Protein AF-A0A498H0T2-F1 (afdb_monomer_lite)

Organism: NCBI:txid1550565

Secondary structure (DSSP, 8-state):
-HHHHHHHHHHHHHHHHHHHHHHHHHHHHHHHHHHHHHHHHHHHHHHHHHHH-EEEEEEEEE-TTS-EEEEEEEEEEEEEEEEEPPPSS-SS-TTS--SEEEEEEETTS-EEEEEEEE-SSEEEEEEEEE-HHHHHHHHTTHHHHHHHHHHHHHHHHHHHHHHHHHHHHHHHH-

Sequence (174 aa):
MDEIIEEGYARLIESLKELAGVEEERAAEIKKQEGALLARMAEETAPLVSRIGLSMLNRARKDANGELYDPEFYPEKMILLGKTEPLAYRPDDLNKAVDTQICVLSEDGSFYELMYSSTEIRTDSYKNPLDPATALDLYGYEIMFMLYRAMREYLQKERELVDALGKTLEYLSS

Foldseek 3Di:
DVVVVVVVVVVVVVVVVVVVVVVVVVVVVVLVVQLVVLLVLLVVCLQVQQPQFDFAWAKFWADQVRDTDPTDTDPWGKDWQAWDDFDQADPVDRVFGFPTWTWIRTSVSWIWIWTWGDDSTMIGTDTHTDRSSRCCVGGNCSSVVSSVVSVVVVVVVVVVVVVVVVVVVVVVVD

Radius of gyration: 24.85 Å; chains: 1; bounding box: 51×42×96 Å

Structure (mmCIF, N/CA/C/O backbone):
data_AF-A0A498H0T2-F1
#
_entry.id   AF-A0A498H0T2-F1
#
loop_
_atom_site.group_PDB
_atom_site.id
_atom_site.type_symbol
_atom_site.label_atom_id
_atom_site.label_alt_id
_atom_site.label_comp_id
_atom_site.label_asym_id
_atom_site.label_entity_id
_atom_site.label_seq_id
_atom_site.pdbx_PDB_ins_code
_atom_site.Cartn_x
_atom_site.Cartn_y
_atom_site.Cartn_z
_atom_site.occupancy
_atom_site.B_iso_or_equiv
_atom_site.auth_seq_id
_atom_site.auth_comp_id
_atom_site.auth_asym_id
_atom_site.auth_atom_id
_atom_site.pdbx_PDB_model_num
ATOM 1 N N . MET A 1 1 ? -18.723 5.125 59.608 1.00 60.34 1 MET A N 1
ATOM 2 C CA . MET A 1 1 ? -18.098 6.219 58.829 1.00 60.34 1 MET A CA 1
ATOM 3 C C . MET A 1 1 ? -17.027 5.631 57.928 1.00 60.34 1 MET A C 1
ATOM 5 O O . MET A 1 1 ? -17.140 5.833 56.731 1.00 60.34 1 MET A O 1
ATOM 9 N N . ASP A 1 2 ? -16.119 4.811 58.469 1.00 62.00 2 ASP A N 1
ATOM 10 C CA . ASP A 1 2 ? -15.155 4.031 57.672 1.00 62.00 2 ASP A CA 1
ATOM 11 C C . ASP A 1 2 ? -15.829 3.082 56.668 1.00 62.00 2 ASP A C 1
ATOM 13 O O . ASP A 1 2 ? -15.523 3.163 55.487 1.00 62.00 2 ASP A O 1
ATOM 17 N N . GLU A 1 3 ? -16.851 2.315 57.071 1.00 67.75 3 GLU A N 1
ATOM 18 C CA . GLU A 1 3 ? -17.588 1.430 56.141 1.00 67.75 3 GLU A CA 1
ATOM 19 C C . GLU A 1 3 ? -18.227 2.178 54.952 1.00 67.75 3 GLU A C 1
ATOM 21 O O . GLU A 1 3 ? -18.237 1.668 53.840 1.00 67.75 3 GLU A O 1
ATOM 26 N N . ILE A 1 4 ? -18.705 3.416 55.145 1.00 79.00 4 ILE A N 1
ATOM 27 C CA . ILE A 1 4 ? -19.302 4.229 54.064 1.00 79.00 4 ILE A CA 1
ATOM 28 C C . ILE A 1 4 ? -18.218 4.721 53.093 1.00 79.00 4 ILE A C 1
ATOM 30 O O . ILE A 1 4 ? -18.456 4.819 51.889 1.00 79.00 4 ILE A O 1
ATOM 34 N N . ILE A 1 5 ? -17.029 5.042 53.613 1.00 82.62 5 ILE A N 1
ATOM 35 C CA . ILE A 1 5 ? -15.884 5.466 52.801 1.00 82.62 5 ILE A CA 1
ATOM 36 C C . ILE A 1 5 ? -15.342 4.275 52.005 1.00 82.62 5 ILE A C 1
ATOM 38 O O . ILE A 1 5 ? -15.100 4.416 50.809 1.00 82.62 5 ILE A O 1
ATOM 42 N N . GLU A 1 6 ? -15.202 3.107 52.631 1.00 87.88 6 GLU A N 1
ATOM 43 C CA . GLU A 1 6 ? -14.742 1.878 51.976 1.00 87.88 6 GLU A CA 1
ATOM 44 C C . GLU A 1 6 ? -15.722 1.403 50.897 1.00 87.88 6 GLU A C 1
ATOM 46 O O . GLU A 1 6 ? -15.304 1.090 49.782 1.00 87.88 6 GLU A O 1
ATOM 51 N N . GLU A 1 7 ? -17.027 1.425 51.176 1.00 90.56 7 GLU A N 1
ATOM 52 C CA . GLU A 1 7 ? -18.056 1.047 50.205 1.00 90.56 7 GLU A CA 1
ATOM 53 C C . GLU A 1 7 ? -18.128 2.048 49.037 1.00 90.56 7 GLU A C 1
ATOM 55 O O . GLU A 1 7 ? -18.218 1.655 47.872 1.00 90.56 7 GLU A O 1
ATOM 60 N N . GLY A 1 8 ? -18.014 3.351 49.326 1.00 89.62 8 GLY A N 1
ATOM 61 C CA . GLY A 1 8 ? -17.918 4.392 48.303 1.00 89.62 8 GLY A CA 1
ATOM 62 C C . GLY A 1 8 ? -16.672 4.240 47.425 1.00 89.62 8 GLY A C 1
ATOM 63 O O . GLY A 1 8 ? -16.759 4.359 46.203 1.00 89.62 8 GLY A O 1
ATOM 64 N N . TYR A 1 9 ? -15.524 3.920 48.024 1.00 90.19 9 TYR A N 1
ATOM 65 C CA . TYR A 1 9 ? -14.277 3.670 47.302 1.00 90.19 9 TYR A CA 1
ATOM 66 C C . TYR A 1 9 ? -14.358 2.405 46.435 1.00 90.19 9 TYR A C 1
ATOM 68 O O . TYR A 1 9 ? -13.932 2.427 45.281 1.00 90.19 9 TYR A O 1
ATOM 76 N N . ALA A 1 10 ? -14.970 1.327 46.937 1.00 93.69 10 ALA A N 1
ATOM 77 C CA . ALA A 1 10 ? -15.195 0.102 46.171 1.00 93.69 10 ALA A CA 1
ATOM 78 C C . ALA A 1 10 ? -16.058 0.354 44.922 1.00 93.69 10 ALA A C 1
ATOM 80 O O . ALA A 1 10 ? -15.680 -0.071 43.829 1.00 93.69 10 ALA A O 1
ATOM 81 N N . ARG A 1 11 ? -17.152 1.120 45.058 1.00 92.12 11 ARG A N 1
ATOM 82 C CA . ARG A 1 11 ? -18.000 1.513 43.917 1.00 92.12 11 ARG A CA 1
ATOM 83 C C . ARG A 1 11 ? -17.251 2.369 42.899 1.00 92.12 11 ARG A C 1
ATOM 85 O O . ARG A 1 11 ? -17.428 2.175 41.703 1.00 92.12 11 ARG A O 1
ATOM 92 N N . LEU A 1 12 ? -16.386 3.283 43.348 1.00 92.81 12 LEU A N 1
ATOM 93 C CA . LEU A 1 12 ? -15.546 4.070 42.438 1.00 92.81 12 LEU A CA 1
ATOM 94 C C . LEU A 1 12 ? -14.613 3.174 41.615 1.00 92.81 12 LEU A C 1
ATOM 96 O O . LEU A 1 12 ? -14.497 3.361 40.406 1.00 92.81 12 LEU A O 1
ATOM 100 N N . ILE A 1 13 ? -13.972 2.186 42.245 1.00 94.88 13 ILE A N 1
ATOM 101 C CA . ILE A 1 13 ? -13.103 1.230 41.546 1.00 94.88 13 ILE A CA 1
ATOM 102 C C . ILE A 1 13 ? -13.897 0.372 40.553 1.00 94.88 13 ILE A C 1
ATOM 104 O O . ILE A 1 13 ? -13.402 0.101 39.461 1.00 94.88 13 ILE A O 1
ATOM 108 N N . GLU A 1 14 ? -15.111 -0.046 40.906 1.00 94.94 14 GLU A N 1
ATOM 109 C CA . GLU A 1 14 ? -15.998 -0.790 40.007 1.00 94.94 14 GLU A CA 1
ATOM 110 C C . GLU A 1 14 ? -16.377 0.044 38.776 1.00 94.94 14 GLU A C 1
ATOM 112 O O . GLU A 1 14 ? -16.119 -0.383 37.653 1.00 94.94 14 GLU A O 1
ATOM 117 N N . SER A 1 15 ? -16.839 1.283 38.971 1.00 92.56 15 SER A N 1
ATOM 118 C CA . SER A 1 15 ? -17.144 2.209 37.873 1.00 92.56 15 SER A CA 1
ATOM 119 C C . SER A 1 15 ? -15.933 2.502 36.982 1.00 92.56 15 SER A C 1
ATOM 121 O O . SER A 1 15 ? -16.071 2.593 35.766 1.00 92.56 15 SER A O 1
ATOM 123 N N . LEU A 1 16 ? -14.731 2.630 37.553 1.00 92.81 16 LEU A N 1
ATOM 124 C CA . LEU A 1 16 ? -13.509 2.816 36.764 1.00 92.81 16 LEU A CA 1
ATOM 125 C C . LEU A 1 16 ? -13.183 1.591 35.903 1.00 92.81 16 LEU A C 1
ATOM 127 O O . LEU A 1 16 ? -12.759 1.755 34.762 1.00 92.81 16 LEU A O 1
ATOM 131 N N . LYS A 1 17 ? -13.400 0.374 36.414 1.00 93.69 17 LYS A N 1
ATOM 132 C CA . LYS A 1 17 ? -13.218 -0.860 35.634 1.00 93.69 17 LYS A CA 1
ATOM 133 C C . LYS A 1 17 ? -14.237 -0.977 34.504 1.00 93.69 17 LYS A C 1
ATOM 135 O O . LYS A 1 17 ? -13.864 -1.366 33.403 1.00 93.69 17 LYS A O 1
ATOM 140 N N . GLU A 1 18 ? -15.494 -0.620 34.759 1.00 93.62 18 GLU A N 1
ATOM 141 C CA . GLU A 1 18 ? -16.531 -0.576 33.721 1.00 93.62 18 GLU A CA 1
ATOM 142 C C . GLU A 1 18 ? -16.170 0.426 32.620 1.00 93.62 18 GLU A C 1
ATOM 144 O O . GLU A 1 18 ? -16.220 0.091 31.438 1.00 93.62 18 GLU A O 1
ATOM 149 N N . LEU A 1 19 ? -15.746 1.637 33.000 1.00 92.56 19 LEU A N 1
ATOM 150 C CA . LEU A 1 19 ? -15.317 2.660 32.048 1.00 92.56 19 LEU A CA 1
ATOM 151 C C . LEU A 1 19 ? -14.104 2.213 31.228 1.00 92.56 19 LEU A C 1
ATOM 153 O O . LEU A 1 19 ? -14.109 2.417 30.018 1.00 92.56 19 LEU A O 1
ATOM 157 N N . ALA A 1 20 ? -13.114 1.572 31.855 1.00 90.25 20 ALA A N 1
ATOM 158 C CA . ALA A 1 20 ? -11.959 1.018 31.152 1.00 90.25 20 ALA A CA 1
ATOM 159 C C . ALA A 1 20 ? -12.374 -0.058 30.132 1.00 90.25 20 ALA A C 1
ATOM 161 O O . ALA A 1 20 ? -11.911 -0.036 28.996 1.00 90.25 20 ALA A O 1
ATOM 162 N N . GLY A 1 21 ? -13.310 -0.945 30.492 1.00 91.06 21 GLY A N 1
ATOM 163 C CA . GLY A 1 21 ? -13.846 -1.941 29.558 1.00 91.06 21 GLY A CA 1
ATOM 164 C C . GLY A 1 21 ? -14.560 -1.308 28.357 1.00 91.06 21 GLY A C 1
ATOM 165 O O . GLY A 1 21 ? -14.350 -1.720 27.218 1.00 91.06 21 GLY A O 1
ATOM 166 N N . VAL A 1 22 ? -15.360 -0.261 28.590 1.00 92.50 22 VAL A N 1
ATOM 167 C CA . VAL A 1 22 ? -16.034 0.488 27.514 1.00 92.50 22 VAL A CA 1
ATOM 168 C C . VAL A 1 22 ? -15.032 1.249 26.638 1.00 92.50 22 VAL A C 1
ATOM 170 O O . VAL A 1 22 ? -15.235 1.361 25.429 1.00 92.50 22 VAL A O 1
ATOM 173 N N . GLU A 1 23 ? -13.966 1.796 27.222 1.00 88.31 23 GLU A N 1
ATOM 174 C CA . GLU A 1 23 ? -12.887 2.457 26.484 1.00 88.31 23 GLU A CA 1
ATOM 175 C C . GLU A 1 23 ? -12.184 1.479 25.537 1.00 88.31 23 GLU A C 1
ATOM 177 O O . GLU A 1 23 ? -12.065 1.772 24.346 1.00 88.31 23 GLU A O 1
ATOM 182 N N . GLU A 1 24 ? -11.796 0.302 26.034 1.00 91.94 24 GLU A N 1
ATOM 183 C CA . GLU A 1 24 ? -11.170 -0.755 25.233 1.00 91.94 24 GLU A CA 1
ATOM 184 C C . GLU A 1 24 ? -12.077 -1.216 24.084 1.00 91.94 24 GLU A C 1
ATOM 186 O O . GLU A 1 24 ? -11.628 -1.310 22.938 1.00 91.94 24 GLU A O 1
ATOM 191 N N . GLU A 1 25 ? -13.368 -1.435 24.355 1.00 92.88 25 GLU A N 1
ATOM 192 C CA . GLU A 1 25 ? -14.349 -1.825 23.336 1.00 92.88 25 GLU A CA 1
ATOM 193 C C . GLU A 1 25 ? -14.479 -0.758 22.238 1.00 92.88 25 GLU A C 1
ATOM 195 O O . GLU A 1 25 ? -14.426 -1.063 21.043 1.00 92.88 25 GLU A O 1
ATOM 200 N N . ARG A 1 26 ? -14.602 0.516 22.627 1.00 92.12 26 ARG A N 1
ATOM 201 C CA . ARG A 1 26 ? -14.722 1.627 21.672 1.00 92.12 26 ARG A CA 1
ATOM 202 C C . ARG A 1 26 ? -13.451 1.819 20.857 1.00 92.12 26 ARG A C 1
ATOM 204 O O . ARG A 1 26 ? -13.546 2.059 19.655 1.00 92.12 26 ARG A O 1
ATOM 211 N N . ALA A 1 27 ? -12.281 1.705 21.480 1.00 88.88 27 ALA A N 1
ATOM 212 C CA . ALA A 1 27 ? -11.003 1.791 20.783 1.00 88.88 27 ALA A CA 1
ATOM 213 C C . ALA A 1 27 ? -10.858 0.666 19.744 1.00 88.88 27 ALA A C 1
ATOM 215 O O . ALA A 1 27 ? -10.434 0.921 18.615 1.00 88.88 27 ALA A O 1
ATOM 216 N N . ALA A 1 28 ? -11.267 -0.558 20.089 1.00 89.62 28 ALA A N 1
ATOM 217 C CA . ALA A 1 28 ? -11.264 -1.686 19.162 1.00 89.62 28 ALA A CA 1
ATOM 218 C C . ALA A 1 28 ? -12.216 -1.467 17.972 1.00 89.62 28 ALA A C 1
ATOM 220 O O . ALA A 1 28 ? -11.842 -1.735 16.827 1.00 89.62 28 ALA A O 1
ATOM 221 N N . GLU A 1 29 ? -13.419 -0.936 18.213 1.00 92.38 29 GLU A N 1
ATOM 222 C CA . GLU A 1 29 ? -14.365 -0.638 17.133 1.00 92.38 29 GLU A CA 1
ATOM 223 C C . GLU A 1 29 ? -13.849 0.481 16.215 1.00 92.38 29 GLU A C 1
ATOM 225 O O . GLU A 1 29 ? -13.964 0.358 14.997 1.00 92.38 29 GLU A O 1
ATOM 230 N N . ILE A 1 30 ? -13.209 1.525 16.756 1.00 91.50 30 ILE A N 1
ATOM 231 C CA . ILE A 1 30 ? -12.573 2.578 15.945 1.00 91.50 30 ILE A CA 1
ATOM 232 C C . ILE A 1 30 ? -11.527 1.972 15.001 1.00 91.50 30 ILE A C 1
ATOM 234 O O . ILE A 1 30 ? -11.633 2.156 13.788 1.00 91.50 30 ILE A O 1
ATOM 238 N N . LYS A 1 31 ? -10.590 1.168 15.523 1.00 89.06 31 LYS A N 1
ATOM 239 C CA . LYS A 1 31 ? -9.556 0.512 14.701 1.00 89.06 31 LYS A CA 1
ATOM 240 C C . LYS A 1 31 ? -10.145 -0.346 13.583 1.00 89.06 31 LYS A C 1
ATOM 242 O O . LYS A 1 31 ? -9.683 -0.323 12.442 1.00 89.06 31 LYS A O 1
ATOM 247 N N . LYS A 1 32 ? -11.206 -1.092 13.891 1.00 91.69 32 LYS A N 1
ATOM 248 C CA . LYS A 1 32 ? -11.916 -1.908 12.902 1.00 91.69 32 LYS A CA 1
ATOM 249 C C . LYS A 1 32 ? -12.538 -1.050 11.798 1.00 91.69 32 LYS A C 1
ATOM 251 O O . LYS A 1 32 ? -12.438 -1.402 10.621 1.00 91.69 32 LYS A O 1
ATOM 256 N N . GLN A 1 33 ? -13.173 0.065 12.156 1.00 94.38 33 GLN A N 1
ATOM 257 C CA . GLN A 1 33 ? -13.770 0.985 11.185 1.00 94.38 33 GLN A CA 1
ATOM 258 C C . GLN A 1 33 ? -12.712 1.658 10.302 1.00 94.38 33 GLN A C 1
ATOM 260 O O . GLN A 1 33 ? -12.955 1.874 9.114 1.00 94.38 33 GLN A O 1
ATOM 265 N N . GLU A 1 34 ? -11.531 1.936 10.848 1.00 93.56 34 GLU A N 1
ATOM 266 C CA . GLU A 1 34 ? -10.400 2.502 10.110 1.00 93.56 34 GLU A CA 1
ATOM 267 C C . GLU A 1 34 ? -9.836 1.524 9.082 1.00 93.56 34 GLU A C 1
ATOM 269 O O . GLU A 1 34 ? -9.715 1.880 7.907 1.00 93.56 34 GLU A O 1
ATOM 274 N N . GLY A 1 35 ? -9.600 0.268 9.475 1.00 94.81 35 GLY A N 1
ATOM 275 C CA . GLY A 1 35 ? -9.209 -0.790 8.540 1.00 94.81 35 GLY A CA 1
ATOM 276 C C . GLY A 1 35 ? -10.242 -0.982 7.426 1.00 94.81 35 GLY A C 1
ATOM 277 O O . GLY A 1 35 ? -9.890 -1.057 6.249 1.00 94.81 35 GLY A O 1
ATOM 278 N N . ALA A 1 36 ? -11.535 -0.969 7.770 1.00 96.81 36 ALA A N 1
ATOM 279 C CA . ALA A 1 36 ? -12.614 -1.059 6.788 1.00 96.81 36 ALA A CA 1
ATOM 280 C C . ALA A 1 36 ? -12.670 0.156 5.844 1.00 96.81 36 ALA A C 1
ATOM 282 O O . ALA A 1 36 ? -13.021 0.011 4.673 1.00 96.81 36 ALA A O 1
ATOM 283 N N . LEU A 1 37 ? -12.346 1.358 6.329 1.00 97.44 37 LEU A N 1
ATOM 284 C CA . LEU A 1 37 ? -12.261 2.554 5.495 1.00 97.44 37 LEU A CA 1
ATOM 285 C C . LEU A 1 37 ? -11.098 2.458 4.505 1.00 97.44 37 LEU A C 1
ATOM 287 O O . LEU A 1 37 ? -11.315 2.685 3.315 1.00 97.44 37 LEU A O 1
ATOM 291 N N . LEU A 1 38 ? -9.904 2.075 4.963 1.00 97.75 38 LEU A N 1
ATOM 292 C CA . LEU A 1 38 ? -8.757 1.885 4.075 1.00 97.75 38 LEU A CA 1
ATOM 293 C C . LEU A 1 38 ? -9.032 0.798 3.022 1.00 97.75 38 LEU A C 1
ATOM 295 O O . LEU A 1 38 ? -8.687 0.986 1.857 1.00 97.75 38 LEU A O 1
ATOM 299 N N . ALA A 1 39 ? -9.715 -0.289 3.397 1.00 97.81 39 ALA A N 1
ATOM 300 C CA . ALA A 1 39 ? -10.132 -1.338 2.465 1.00 97.81 39 ALA A CA 1
ATOM 301 C C . ALA A 1 39 ? -11.017 -0.793 1.331 1.00 97.81 39 ALA A C 1
ATOM 303 O O . ALA A 1 39 ? -10.754 -1.054 0.160 1.00 97.81 39 ALA A O 1
ATOM 304 N N . ARG A 1 40 ? -12.028 0.023 1.663 1.00 97.75 40 ARG A N 1
ATOM 305 C CA . ARG A 1 40 ? -12.894 0.658 0.653 1.00 97.75 40 ARG A CA 1
ATOM 306 C C . ARG A 1 40 ? -12.115 1.610 -0.251 1.00 97.75 40 ARG A C 1
ATOM 308 O O . ARG A 1 40 ? -12.307 1.593 -1.461 1.00 97.75 40 ARG A O 1
ATOM 315 N N . MET A 1 41 ? -11.204 2.406 0.316 1.00 97.88 41 MET A N 1
ATOM 316 C CA . MET A 1 41 ? -10.346 3.290 -0.483 1.00 97.88 41 MET A CA 1
ATOM 317 C C . MET A 1 41 ? -9.482 2.498 -1.474 1.00 97.88 41 MET A C 1
ATOM 319 O O . MET A 1 41 ? -9.290 2.942 -2.607 1.00 97.88 41 MET A O 1
ATOM 323 N N . ALA A 1 42 ? -8.967 1.336 -1.064 1.00 97.69 42 ALA A N 1
ATOM 324 C CA . ALA A 1 42 ? -8.197 0.449 -1.928 1.00 97.69 42 ALA A CA 1
ATOM 325 C C . ALA A 1 42 ? -9.048 -0.128 -3.063 1.00 97.69 42 ALA A C 1
ATOM 327 O O . ALA A 1 42 ? -8.638 -0.050 -4.217 1.00 97.69 42 ALA A O 1
ATOM 328 N N . GLU A 1 43 ? -10.245 -0.629 -2.751 1.00 97.62 43 GLU A N 1
ATOM 329 C CA . GLU A 1 43 ? -11.187 -1.182 -3.731 1.00 97.62 43 GLU A CA 1
ATOM 330 C C . GLU A 1 43 ? -11.581 -0.146 -4.794 1.00 97.62 43 GLU A C 1
ATOM 332 O O . GLU A 1 43 ? -11.522 -0.425 -5.991 1.00 97.62 43 GLU A O 1
ATOM 337 N N . GLU A 1 44 ? -11.905 1.079 -4.375 1.00 96.88 44 GLU A N 1
ATOM 338 C CA . GLU A 1 44 ? -12.234 2.177 -5.290 1.00 96.88 44 GLU A CA 1
ATOM 339 C C . GLU A 1 44 ? -11.029 2.616 -6.139 1.00 96.88 44 GLU A C 1
ATOM 341 O O . GLU A 1 44 ? -11.189 3.041 -7.286 1.00 96.88 44 GLU A O 1
ATOM 346 N N . THR A 1 45 ? -9.812 2.500 -5.596 1.00 96.88 45 THR A N 1
ATOM 347 C CA . THR A 1 45 ? -8.580 2.898 -6.290 1.00 96.88 45 THR A CA 1
ATOM 348 C C . THR A 1 45 ? -8.060 1.823 -7.243 1.00 96.88 45 THR A C 1
ATOM 350 O O . THR A 1 45 ? -7.469 2.171 -8.268 1.00 96.88 45 THR A O 1
ATOM 353 N N . ALA A 1 46 ? -8.272 0.537 -6.950 1.00 97.00 46 ALA A N 1
ATOM 354 C CA . ALA A 1 46 ? -7.703 -0.596 -7.686 1.00 97.00 46 ALA A CA 1
ATOM 355 C C . ALA A 1 46 ? -7.837 -0.478 -9.222 1.00 97.00 46 ALA A C 1
ATOM 357 O O . ALA A 1 46 ? -6.821 -0.597 -9.916 1.00 97.00 46 ALA A O 1
ATOM 358 N N . PRO A 1 47 ? -9.007 -0.103 -9.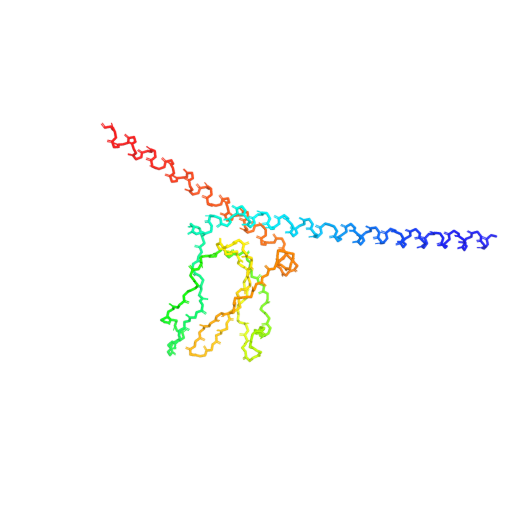791 1.00 96.50 47 PRO A N 1
ATOM 359 C CA . PRO A 1 47 ? -9.164 0.043 -11.242 1.00 96.50 47 PRO A CA 1
ATOM 360 C C . PRO A 1 47 ? -8.275 1.128 -11.873 1.00 96.50 47 PRO A C 1
ATOM 362 O O . PRO A 1 47 ? -8.028 1.112 -13.081 1.00 96.50 47 PRO A O 1
ATOM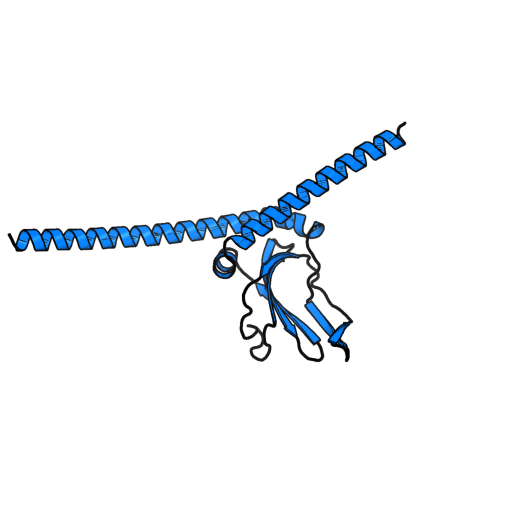 365 N N . LEU A 1 48 ? -7.807 2.092 -11.076 1.00 96.50 48 LEU A N 1
ATOM 366 C CA . LEU A 1 48 ? -6.994 3.226 -11.514 1.00 96.50 48 LEU A CA 1
ATOM 367 C C . LEU A 1 48 ? -5.488 2.973 -11.366 1.00 96.50 48 LEU A C 1
ATOM 369 O O . LEU A 1 48 ? -4.695 3.661 -12.015 1.00 96.50 48 LEU A O 1
ATOM 373 N N . VAL A 1 49 ? -5.073 1.979 -10.571 1.00 97.19 49 VAL A N 1
ATOM 374 C CA . VAL A 1 49 ? -3.652 1.692 -10.293 1.00 97.19 49 VAL A CA 1
ATOM 375 C C . VAL A 1 49 ? -2.877 1.391 -11.578 1.00 97.19 49 VAL A C 1
ATOM 377 O O . VAL A 1 49 ? -1.760 1.872 -11.740 1.00 97.19 49 VAL A O 1
ATOM 380 N N . SER A 1 50 ? -3.485 0.716 -12.555 1.00 95.62 50 SER A N 1
ATOM 381 C CA . SER A 1 50 ? -2.836 0.435 -13.849 1.00 95.62 50 SER A CA 1
ATOM 382 C C . SER A 1 50 ? -2.443 1.693 -14.639 1.00 95.62 50 SER A C 1
ATOM 384 O O . SER A 1 50 ? -1.508 1.685 -15.453 1.00 95.62 50 SER A O 1
ATOM 386 N N . ARG A 1 51 ? -3.123 2.815 -14.385 1.00 93.88 51 ARG A N 1
ATOM 387 C CA . ARG A 1 51 ? -2.863 4.099 -15.044 1.00 93.88 51 ARG A CA 1
ATOM 388 C C . ARG A 1 51 ? -1.817 4.921 -14.307 1.00 93.88 51 ARG A C 1
ATOM 390 O O . ARG A 1 51 ? -0.971 5.527 -14.958 1.00 93.88 51 ARG A O 1
ATOM 397 N N . ILE A 1 52 ? -1.859 4.925 -12.976 1.00 94.50 52 ILE A N 1
ATOM 398 C CA . ILE A 1 52 ? -1.067 5.858 -12.157 1.00 94.50 52 ILE A CA 1
ATOM 399 C C . ILE A 1 52 ? 0.069 5.207 -11.364 1.00 94.50 52 ILE A C 1
ATOM 401 O O . ILE A 1 52 ? 0.944 5.909 -10.863 1.00 94.50 52 ILE A O 1
ATOM 405 N N . GLY A 1 53 ? 0.035 3.886 -11.212 1.00 94.81 53 GLY A N 1
ATOM 406 C CA . GLY A 1 53 ? 1.007 3.117 -10.453 1.00 94.81 53 GLY A CA 1
ATOM 407 C C . GLY A 1 53 ? 2.343 2.969 -11.179 1.00 94.81 53 GLY A C 1
ATOM 408 O O . GLY A 1 53 ? 2.473 3.196 -12.386 1.00 94.81 53 GLY A O 1
ATOM 409 N N . LEU A 1 54 ? 3.344 2.554 -10.411 1.00 96.69 54 LEU A N 1
ATOM 410 C CA . LEU A 1 54 ? 4.717 2.334 -10.841 1.00 96.69 54 LEU A CA 1
ATOM 411 C C . LEU A 1 54 ? 4.994 0.838 -10.999 1.00 96.69 54 LEU A C 1
ATOM 413 O O . LEU A 1 54 ? 4.454 0.013 -10.263 1.00 96.69 54 LEU A O 1
ATOM 417 N N . SER A 1 55 ? 5.879 0.491 -11.931 1.00 97.25 55 SER A N 1
ATOM 418 C CA . SER A 1 55 ? 6.441 -0.858 -12.012 1.00 97.25 55 SER A CA 1
ATOM 419 C C . SER A 1 55 ? 7.499 -1.024 -10.925 1.00 97.25 55 SER A C 1
ATOM 421 O O . SER A 1 55 ? 8.530 -0.351 -10.944 1.00 97.25 55 SER A O 1
ATOM 423 N N . MET A 1 56 ? 7.237 -1.910 -9.966 1.00 97.25 56 MET A N 1
ATOM 424 C CA . MET A 1 56 ? 8.115 -2.124 -8.814 1.00 97.25 56 MET A CA 1
ATOM 425 C C . MET A 1 56 ? 9.144 -3.215 -9.103 1.00 97.25 56 MET A C 1
ATOM 427 O O . MET A 1 56 ? 8.836 -4.211 -9.759 1.00 97.25 56 MET A O 1
ATOM 431 N N . LEU A 1 57 ? 10.379 -3.024 -8.633 1.00 97.25 57 LEU A N 1
ATOM 432 C CA . LEU A 1 57 ? 11.477 -3.949 -8.900 1.00 97.25 57 LEU A CA 1
ATOM 433 C C . LEU A 1 57 ? 11.260 -5.270 -8.142 1.00 97.25 57 LEU A C 1
ATOM 435 O O . LEU A 1 57 ? 11.113 -5.294 -6.920 1.00 97.25 57 LEU A O 1
ATOM 439 N N . ASN A 1 58 ? 11.289 -6.382 -8.870 1.00 97.31 58 ASN A N 1
ATOM 440 C CA . ASN A 1 58 ? 11.324 -7.720 -8.291 1.00 97.31 58 ASN A CA 1
ATOM 441 C C . ASN A 1 58 ? 12.780 -8.140 -8.053 1.00 97.31 58 ASN A C 1
ATOM 443 O O . ASN A 1 58 ? 13.170 -8.439 -6.927 1.00 97.31 58 ASN A O 1
ATOM 447 N N . ARG A 1 59 ? 13.617 -8.088 -9.096 1.00 96.88 59 ARG A N 1
ATOM 448 C CA . ARG A 1 59 ? 15.053 -8.381 -8.987 1.00 96.88 59 ARG A CA 1
ATOM 449 C C . ARG A 1 59 ? 15.873 -7.684 -10.065 1.00 96.88 59 ARG A C 1
ATOM 451 O O . ARG A 1 59 ? 15.387 -7.483 -11.165 1.00 96.88 59 ARG A O 1
ATOM 458 N N . ALA A 1 60 ? 17.126 -7.369 -9.772 1.00 97.25 60 ALA A N 1
ATOM 459 C CA . ALA A 1 60 ? 18.115 -6.899 -10.741 1.00 97.25 60 ALA A CA 1
ATOM 460 C C . ALA A 1 60 ? 19.519 -7.334 -10.314 1.00 97.25 60 ALA A C 1
ATOM 462 O O . ALA A 1 60 ? 19.814 -7.413 -9.117 1.00 97.25 60 ALA A O 1
ATOM 463 N N . ARG A 1 61 ? 20.398 -7.605 -11.281 1.00 95.88 61 ARG A N 1
ATOM 464 C CA . ARG A 1 61 ? 21.816 -7.894 -11.020 1.00 95.88 61 ARG A CA 1
ATOM 465 C C . ARG A 1 61 ? 22.585 -6.599 -10.774 1.00 95.88 61 ARG A C 1
ATOM 467 O O . ARG A 1 61 ? 22.147 -5.538 -11.203 1.00 95.88 61 ARG A O 1
ATOM 474 N N . LYS A 1 62 ? 23.730 -6.699 -10.101 1.00 94.81 62 LYS A N 1
ATOM 475 C CA . LYS A 1 62 ? 24.661 -5.586 -9.887 1.00 94.81 62 LYS A CA 1
ATOM 476 C C . LYS A 1 62 ? 25.963 -5.809 -10.625 1.00 94.81 62 LYS A C 1
ATOM 478 O O . LYS A 1 62 ? 26.478 -6.930 -10.652 1.00 94.81 62 LYS A O 1
ATOM 483 N N . ASP A 1 63 ? 26.459 -4.755 -11.256 1.00 91.88 63 ASP A N 1
ATOM 484 C CA . ASP A 1 63 ? 27.789 -4.748 -11.850 1.00 91.88 63 ASP A CA 1
ATOM 485 C C . ASP A 1 63 ? 28.871 -4.461 -10.790 1.00 91.88 63 ASP A C 1
ATOM 487 O O . ASP A 1 63 ? 28.584 -4.297 -9.603 1.00 91.88 63 ASP A O 1
ATOM 491 N N . ALA A 1 64 ? 30.135 -4.397 -11.215 1.00 89.69 64 ALA A N 1
ATOM 492 C CA . ALA A 1 64 ? 31.259 -4.116 -10.318 1.00 89.69 64 ALA A CA 1
ATOM 493 C C . ALA A 1 64 ? 31.228 -2.700 -9.703 1.00 89.69 64 ALA A C 1
ATOM 495 O O . ALA A 1 64 ? 31.908 -2.462 -8.707 1.00 89.69 64 ALA A O 1
ATOM 496 N N . ASN A 1 65 ? 30.452 -1.776 -10.278 1.00 88.81 65 ASN A N 1
ATOM 497 C CA . ASN A 1 65 ? 30.252 -0.421 -9.765 1.00 88.81 65 ASN A CA 1
ATOM 498 C C . ASN A 1 65 ? 29.032 -0.333 -8.828 1.00 88.81 65 ASN A C 1
ATOM 500 O O . ASN A 1 65 ? 28.782 0.718 -8.239 1.00 88.81 65 ASN A O 1
ATOM 504 N N . GLY A 1 66 ? 28.277 -1.428 -8.676 1.00 85.94 66 GLY A N 1
ATOM 505 C CA . GLY A 1 66 ? 27.036 -1.483 -7.910 1.00 85.94 66 GLY A CA 1
ATOM 506 C C . GLY A 1 66 ? 25.804 -0.993 -8.677 1.00 85.94 66 GLY A C 1
ATOM 507 O O . GLY A 1 66 ? 24.729 -0.900 -8.079 1.00 85.94 66 GLY A O 1
ATOM 508 N N . GLU A 1 67 ? 25.930 -0.704 -9.975 1.00 91.12 67 GLU A N 1
ATOM 509 C CA . GLU A 1 67 ? 24.817 -0.297 -10.830 1.00 91.12 67 GLU A CA 1
ATOM 510 C C . GLU A 1 67 ? 23.931 -1.497 -11.175 1.00 91.12 67 GLU A C 1
ATOM 512 O O . GLU A 1 67 ? 24.406 -2.611 -11.422 1.00 91.12 67 GLU A O 1
ATOM 517 N N . LEU A 1 68 ? 22.615 -1.268 -11.177 1.00 92.69 68 LEU A N 1
ATOM 518 C CA . LEU A 1 68 ? 21.641 -2.304 -11.496 1.00 92.69 68 LEU A CA 1
ATOM 519 C C . LEU A 1 68 ? 21.568 -2.533 -13.008 1.00 92.69 68 LEU A C 1
ATOM 521 O O . LEU A 1 68 ? 21.371 -1.594 -13.777 1.00 92.69 68 LEU A O 1
ATOM 525 N N . TYR A 1 69 ? 21.629 -3.795 -13.423 1.00 94.56 69 TYR A N 1
ATOM 526 C CA . TYR A 1 69 ? 21.380 -4.220 -14.798 1.00 94.56 69 TYR A CA 1
ATOM 527 C C . TYR A 1 69 ? 20.472 -5.452 -14.836 1.00 94.56 69 TYR A C 1
ATOM 529 O O . TYR A 1 69 ? 20.300 -6.147 -13.832 1.00 94.56 69 TYR A O 1
ATOM 537 N N . ASP A 1 70 ? 19.888 -5.709 -16.010 1.00 95.38 70 ASP A N 1
ATOM 538 C CA . ASP A 1 70 ? 18.933 -6.806 -16.229 1.00 95.38 70 ASP A CA 1
ATOM 539 C C . ASP A 1 70 ? 17.767 -6.789 -15.208 1.00 95.38 70 ASP A C 1
ATOM 541 O O . ASP A 1 70 ? 17.613 -7.728 -14.420 1.00 95.38 70 ASP A O 1
ATOM 545 N N . PRO A 1 71 ? 16.996 -5.681 -15.122 1.00 96.44 71 PRO A N 1
ATOM 546 C CA . PRO A 1 71 ? 15.932 -5.558 -14.140 1.00 96.44 71 PRO A CA 1
ATOM 547 C C . PRO A 1 71 ? 14.685 -6.344 -14.551 1.00 96.44 71 PRO A C 1
ATOM 549 O O . PRO A 1 71 ? 14.172 -6.224 -15.663 1.00 96.44 71 PRO A O 1
ATOM 552 N N . GLU A 1 72 ? 14.137 -7.070 -13.589 1.00 97.75 72 GLU A N 1
ATOM 553 C CA . GLU A 1 72 ? 12.833 -7.706 -13.653 1.00 97.75 72 GLU A CA 1
ATOM 554 C C . GLU A 1 72 ? 11.887 -7.012 -12.679 1.00 97.75 72 GLU A C 1
ATOM 556 O O . GLU A 1 72 ? 12.185 -6.854 -11.491 1.00 97.75 72 GLU A O 1
ATOM 561 N N . PHE A 1 73 ? 10.726 -6.617 -13.185 1.00 97.62 73 PHE A N 1
ATOM 562 C CA . PHE A 1 73 ? 9.686 -5.936 -12.424 1.00 97.62 73 PHE A CA 1
ATOM 563 C C . PHE A 1 73 ? 8.529 -6.885 -12.125 1.00 97.62 73 PHE A C 1
ATOM 565 O O . PHE A 1 73 ? 8.334 -7.889 -12.816 1.00 97.62 73 PHE A O 1
ATOM 572 N N . TYR A 1 74 ? 7.743 -6.562 -11.101 1.00 97.38 74 TYR A N 1
ATOM 573 C CA . TYR A 1 74 ? 6.439 -7.196 -10.934 1.00 97.38 74 TYR A CA 1
ATOM 574 C C . TYR A 1 74 ? 5.537 -6.876 -12.139 1.00 97.38 74 TYR A C 1
ATOM 576 O O . TYR A 1 74 ? 5.633 -5.778 -12.694 1.00 97.38 74 TYR A O 1
ATOM 584 N N . PRO A 1 75 ? 4.675 -7.823 -12.557 1.00 95.50 75 PRO A N 1
ATOM 585 C CA . PRO A 1 75 ? 3.770 -7.606 -13.683 1.00 95.50 75 PRO A CA 1
ATOM 586 C C . PRO A 1 75 ? 2.704 -6.546 -13.376 1.00 95.50 75 PRO A C 1
ATOM 588 O O . PRO A 1 75 ? 2.326 -5.789 -14.264 1.00 95.50 75 PRO A O 1
ATOM 591 N N . GLU A 1 76 ? 2.253 -6.485 -12.124 1.00 96.50 76 GLU A N 1
ATOM 592 C CA . GLU A 1 76 ? 1.284 -5.505 -11.630 1.00 96.50 76 GLU A CA 1
ATOM 593 C C . GLU A 1 76 ? 1.970 -4.169 -11.327 1.00 96.50 76 GLU A C 1
ATOM 595 O O . GLU A 1 76 ? 3.068 -4.133 -10.752 1.00 96.50 76 GLU A O 1
ATOM 600 N N . LYS A 1 77 ? 1.300 -3.057 -11.643 1.00 98.00 77 LYS A N 1
ATOM 601 C CA . LYS A 1 77 ? 1.695 -1.747 -11.119 1.00 98.00 77 LYS A CA 1
ATOM 602 C C . LYS A 1 77 ? 1.240 -1.560 -9.683 1.00 98.00 77 LYS A C 1
ATOM 604 O O . LYS A 1 77 ? 0.286 -2.174 -9.216 1.00 98.00 77 LYS A O 1
ATOM 609 N N . MET A 1 78 ? 1.932 -0.670 -8.981 1.00 98.38 78 MET A N 1
ATOM 610 C CA . MET A 1 78 ? 1.653 -0.404 -7.577 1.00 98.38 78 MET A CA 1
ATOM 611 C C . MET A 1 78 ? 1.798 1.083 -7.251 1.00 98.38 78 MET A C 1
ATOM 613 O O . MET A 1 78 ? 2.653 1.778 -7.804 1.00 98.38 78 MET A O 1
ATOM 617 N N . ILE A 1 79 ? 0.975 1.585 -6.335 1.00 98.12 79 ILE A N 1
ATOM 618 C CA . ILE A 1 79 ? 1.122 2.924 -5.755 1.00 98.12 79 ILE A CA 1
ATOM 619 C C . ILE A 1 79 ? 1.968 2.791 -4.494 1.00 98.12 79 ILE A C 1
ATOM 621 O O . ILE A 1 79 ? 1.618 2.025 -3.602 1.00 98.12 79 ILE A O 1
ATOM 625 N N . LEU A 1 80 ? 3.059 3.552 -4.398 1.00 97.56 80 LEU A N 1
ATOM 626 C CA . LEU A 1 80 ? 3.844 3.651 -3.169 1.00 97.56 80 LEU A CA 1
ATOM 627 C C . LEU A 1 80 ? 3.107 4.535 -2.161 1.00 97.56 80 LEU A C 1
ATOM 629 O O . LEU A 1 80 ? 2.823 5.696 -2.451 1.00 97.56 80 LEU A O 1
ATOM 633 N N . LEU A 1 81 ? 2.827 3.987 -0.980 1.00 97.75 81 LEU A N 1
ATOM 634 C CA . LEU A 1 81 ? 2.040 4.660 0.052 1.00 97.75 81 LEU A CA 1
ATOM 635 C C . LEU A 1 81 ? 2.875 5.136 1.231 1.00 97.75 81 LEU A C 1
ATOM 637 O O . LEU A 1 81 ? 2.594 6.192 1.780 1.00 97.75 81 LEU A O 1
ATOM 641 N N . GLY A 1 82 ? 3.899 4.384 1.620 1.00 95.81 82 GLY A N 1
ATOM 642 C CA . GLY A 1 82 ? 4.680 4.726 2.800 1.00 95.81 82 GLY A CA 1
ATOM 643 C C . GLY A 1 82 ? 5.978 3.948 2.889 1.00 95.81 82 GLY A C 1
ATOM 644 O O . GLY A 1 82 ? 6.181 2.950 2.193 1.00 95.81 82 GLY A O 1
ATOM 645 N N . LYS A 1 83 ? 6.861 4.425 3.759 1.00 95.44 83 LYS A N 1
ATOM 646 C CA . LYS A 1 83 ? 8.088 3.736 4.158 1.00 95.44 83 LYS A CA 1
ATOM 647 C C . LYS A 1 83 ? 8.072 3.578 5.668 1.00 95.44 83 LYS A C 1
ATOM 649 O O . LYS A 1 83 ? 7.489 4.406 6.356 1.00 95.44 83 LYS A O 1
ATOM 654 N N . THR A 1 84 ? 8.719 2.536 6.153 1.00 93.38 84 THR A N 1
ATOM 655 C CA . THR A 1 84 ? 8.923 2.320 7.585 1.00 93.38 84 THR A CA 1
ATOM 656 C C . THR A 1 84 ? 10.374 1.931 7.831 1.00 93.38 84 THR A C 1
ATOM 658 O O . THR A 1 84 ? 11.129 1.713 6.876 1.00 93.38 84 THR A O 1
ATOM 661 N N . GLU A 1 85 ? 10.762 1.871 9.100 1.00 94.12 85 GLU A N 1
ATOM 662 C CA . GLU A 1 85 ? 12.055 1.323 9.488 1.00 94.12 85 GLU A CA 1
ATOM 663 C C . GLU A 1 85 ? 12.124 -0.151 9.062 1.00 94.12 85 GLU A C 1
ATOM 665 O O . GLU A 1 85 ? 11.257 -0.938 9.458 1.00 94.12 85 GLU A O 1
ATOM 670 N N . PRO A 1 86 ? 13.104 -0.542 8.228 1.00 94.94 86 PRO A N 1
ATOM 671 C CA . PRO A 1 86 ? 13.195 -1.908 7.741 1.00 94.94 86 PRO A CA 1
ATOM 672 C C . PRO A 1 86 ? 13.361 -2.918 8.875 1.00 94.94 86 PRO A C 1
ATOM 674 O O . PRO A 1 86 ? 14.129 -2.710 9.819 1.00 94.94 86 PRO A O 1
ATOM 677 N N . LEU A 1 87 ? 12.684 -4.059 8.752 1.00 94.62 87 LEU A N 1
ATOM 678 C CA . LEU A 1 87 ? 12.956 -5.209 9.604 1.00 94.62 87 LEU A CA 1
ATOM 679 C C . LEU A 1 87 ? 14.400 -5.681 9.419 1.00 94.62 87 LEU A C 1
ATOM 681 O O . LEU A 1 87 ? 14.979 -5.589 8.341 1.00 94.62 87 LEU A O 1
ATOM 685 N N . ALA A 1 88 ? 14.975 -6.266 10.468 1.00 96.44 88 ALA A N 1
ATOM 686 C CA . ALA A 1 88 ? 16.348 -6.758 10.401 1.00 96.44 88 ALA A CA 1
ATOM 687 C C . ALA A 1 88 ? 16.541 -7.814 9.299 1.00 96.44 88 ALA A C 1
ATOM 689 O O . ALA A 1 88 ? 17.601 -7.851 8.680 1.00 96.44 88 ALA A O 1
ATOM 690 N N . TYR A 1 89 ? 15.522 -8.645 9.045 1.00 96.19 89 TYR A N 1
ATOM 691 C CA . TYR A 1 89 ? 15.584 -9.743 8.083 1.00 96.19 89 TYR A CA 1
ATOM 692 C C . TYR A 1 89 ? 14.254 -9.968 7.366 1.00 96.19 89 TYR A C 1
ATOM 694 O O . TYR A 1 89 ? 13.188 -9.652 7.901 1.00 96.19 89 TYR A O 1
ATOM 702 N N . ARG A 1 90 ? 14.320 -10.560 6.168 1.00 94.69 90 ARG A N 1
ATOM 703 C CA . ARG A 1 90 ? 13.132 -10.941 5.402 1.00 94.69 90 ARG A CA 1
ATOM 704 C C . ARG A 1 90 ? 12.387 -12.119 6.055 1.00 94.69 90 ARG A C 1
ATOM 706 O O . ARG A 1 90 ? 13.031 -13.069 6.499 1.00 94.69 90 ARG A O 1
ATOM 713 N N . PRO A 1 91 ? 11.040 -12.126 6.035 1.00 93.62 91 PRO A N 1
ATOM 714 C CA . PRO A 1 91 ? 10.234 -13.243 6.528 1.00 93.62 91 PRO A CA 1
ATOM 715 C C . PRO A 1 91 ? 10.441 -14.562 5.773 1.00 93.62 91 PRO A C 1
ATOM 717 O O . PRO A 1 91 ? 10.282 -15.627 6.364 1.00 93.62 91 PRO A O 1
ATOM 720 N N . ASP A 1 92 ? 10.772 -14.510 4.479 1.00 95.75 92 ASP A N 1
ATOM 721 C CA . ASP A 1 92 ? 10.996 -15.704 3.656 1.00 95.75 92 ASP A CA 1
ATOM 722 C C . ASP A 1 92 ? 12.433 -16.242 3.728 1.00 95.75 92 ASP A C 1
ATOM 724 O O . ASP A 1 92 ? 12.657 -17.424 3.469 1.00 95.75 92 ASP A O 1
ATOM 728 N N . ASP A 1 93 ? 13.403 -15.403 4.101 1.00 94.44 93 ASP A N 1
ATOM 729 C CA . ASP A 1 93 ? 14.805 -15.790 4.270 1.00 94.44 93 ASP A CA 1
ATOM 730 C C . ASP A 1 93 ? 15.490 -14.927 5.336 1.00 94.44 93 ASP A C 1
ATOM 732 O O . ASP A 1 93 ? 15.881 -13.782 5.095 1.00 94.44 93 ASP A O 1
ATOM 736 N N . LEU A 1 94 ? 15.704 -15.522 6.510 1.00 93.75 94 LEU A N 1
ATOM 737 C CA . LEU A 1 94 ? 16.336 -14.859 7.651 1.00 93.75 94 LEU A CA 1
ATOM 738 C C . LEU A 1 94 ? 17.816 -14.507 7.421 1.00 93.75 94 LEU A C 1
ATOM 740 O O . LEU A 1 94 ? 18.399 -13.794 8.230 1.00 93.75 94 LEU A O 1
ATOM 744 N N . ASN A 1 95 ? 18.444 -14.982 6.340 1.00 94.12 95 ASN A N 1
ATOM 745 C CA . ASN A 1 95 ? 19.817 -14.601 5.994 1.00 94.12 95 ASN A CA 1
ATOM 746 C C . ASN A 1 95 ? 19.883 -13.314 5.164 1.00 94.12 95 ASN A C 1
ATOM 748 O O . ASN A 1 95 ? 20.976 -12.811 4.897 1.00 94.12 95 ASN A O 1
ATOM 752 N N . LYS A 1 96 ? 18.735 -12.782 4.731 1.00 94.56 96 LYS A N 1
ATOM 753 C CA . LYS A 1 96 ? 18.668 -11.559 3.938 1.00 94.56 96 LYS A CA 1
ATOM 754 C C . LYS A 1 96 ? 18.234 -10.384 4.796 1.00 94.56 96 LYS A C 1
ATOM 756 O O . LYS A 1 96 ? 17.092 -10.336 5.248 1.00 94.56 96 LYS A O 1
ATOM 761 N N . ALA A 1 97 ? 19.135 -9.421 4.964 1.00 96.12 97 ALA A N 1
ATOM 762 C CA . ALA A 1 97 ? 18.815 -8.147 5.594 1.00 96.12 97 ALA A CA 1
ATOM 763 C C . ALA A 1 97 ? 17.888 -7.310 4.703 1.00 96.12 97 ALA A C 1
ATOM 765 O O . ALA A 1 97 ? 18.032 -7.329 3.476 1.00 96.12 97 ALA A O 1
ATOM 766 N N . VAL A 1 98 ? 16.934 -6.590 5.298 1.00 97.19 98 VAL A N 1
ATOM 767 C CA . VAL A 1 98 ? 16.065 -5.669 4.552 1.00 97.19 98 VAL A CA 1
ATOM 768 C C . VAL A 1 98 ? 16.714 -4.288 4.537 1.00 97.19 98 VAL A C 1
ATOM 770 O O . VAL A 1 98 ? 16.872 -3.659 5.577 1.00 97.19 98 VAL A O 1
ATOM 773 N N . ASP A 1 99 ? 17.068 -3.794 3.352 1.00 96.00 99 ASP A N 1
ATOM 774 C CA . ASP A 1 99 ? 17.618 -2.443 3.183 1.00 96.00 99 ASP A CA 1
ATOM 775 C C . ASP A 1 99 ? 16.513 -1.392 3.073 1.00 96.00 99 ASP A C 1
ATOM 777 O O . ASP A 1 99 ? 16.706 -0.213 3.363 1.00 96.00 99 ASP A O 1
ATOM 781 N N . THR A 1 100 ? 15.361 -1.780 2.529 1.00 96.62 100 THR A N 1
ATOM 782 C CA . THR A 1 100 ? 14.249 -0.865 2.267 1.00 96.62 100 THR A CA 1
ATOM 783 C C . THR A 1 100 ? 12.933 -1.610 2.363 1.00 96.62 100 THR A C 1
ATOM 785 O O . THR A 1 100 ? 12.744 -2.627 1.701 1.00 96.62 100 THR A O 1
ATOM 788 N N . GLN A 1 101 ? 12.008 -1.059 3.144 1.00 97.44 101 GLN A N 1
ATOM 789 C CA . GLN A 1 101 ? 10.686 -1.623 3.381 1.00 97.44 101 GLN A CA 1
ATOM 790 C C . GLN A 1 101 ? 9.615 -0.575 3.090 1.00 97.44 101 GLN A C 1
ATOM 792 O O . GLN A 1 101 ? 9.628 0.520 3.661 1.00 97.44 101 GLN A O 1
ATOM 797 N N . ILE A 1 102 ? 8.706 -0.887 2.166 1.00 97.62 102 ILE A N 1
ATOM 798 C CA . ILE A 1 102 ? 7.695 0.064 1.687 1.00 97.62 102 ILE A CA 1
ATOM 799 C C . ILE A 1 102 ? 6.311 -0.571 1.593 1.00 97.62 102 ILE A C 1
ATOM 801 O O . ILE A 1 102 ? 6.177 -1.700 1.126 1.00 97.62 102 ILE A O 1
ATOM 805 N N . CYS A 1 103 ? 5.289 0.193 1.976 1.00 98.25 103 CYS A N 1
ATOM 806 C CA . CYS A 1 103 ? 3.890 -0.170 1.783 1.00 98.25 103 CYS A CA 1
ATOM 807 C C . CYS A 1 103 ? 3.440 0.271 0.394 1.00 98.25 103 CYS A C 1
ATOM 809 O O . CYS A 1 103 ? 3.675 1.418 -0.014 1.00 98.25 103 CYS A O 1
ATOM 811 N N . VAL A 1 104 ? 2.780 -0.632 -0.322 1.00 98.38 104 VAL A N 1
ATOM 812 C CA . VAL A 1 104 ? 2.246 -0.386 -1.656 1.00 98.38 104 VAL A CA 1
ATOM 813 C C . VAL A 1 104 ? 0.823 -0.923 -1.797 1.00 98.38 104 VAL A C 1
ATOM 815 O O . VAL A 1 104 ? 0.470 -1.927 -1.182 1.00 98.38 104 VAL A O 1
ATOM 818 N N . LEU A 1 105 ? 0.020 -0.275 -2.641 1.00 98.50 105 LEU A N 1
ATOM 819 C CA . LEU A 1 105 ? -1.273 -0.784 -3.113 1.00 98.50 105 LEU A CA 1
ATOM 820 C C . LEU A 1 105 ? -1.115 -1.289 -4.548 1.00 98.50 105 LEU A C 1
ATOM 822 O O . LEU A 1 105 ? -0.680 -0.518 -5.406 1.00 98.50 105 LEU A O 1
ATOM 826 N N . SER A 1 106 ? -1.459 -2.549 -4.809 1.00 98.00 106 SER A N 1
ATOM 827 C CA . SER A 1 106 ? -1.374 -3.146 -6.148 1.00 98.00 106 SER A CA 1
ATOM 828 C C . SER A 1 106 ? -2.679 -3.010 -6.946 1.00 98.00 106 SER A C 1
ATOM 830 O O . SER A 1 106 ? -3.723 -2.622 -6.421 1.00 98.00 106 SER A O 1
ATOM 832 N N . GLU A 1 107 ? -2.612 -3.330 -8.239 1.00 96.75 107 GLU A N 1
ATOM 833 C CA . GLU A 1 107 ? -3.745 -3.355 -9.180 1.00 96.75 107 GLU A CA 1
ATOM 834 C C . GLU A 1 107 ? -4.882 -4.294 -8.763 1.00 96.75 107 GLU A C 1
ATOM 836 O O . GLU A 1 107 ? -6.030 -4.065 -9.138 1.00 96.75 107 GLU A O 1
ATOM 841 N N . ASP A 1 108 ? -4.583 -5.326 -7.976 1.00 95.50 108 ASP A N 1
ATOM 842 C CA . ASP A 1 108 ? -5.569 -6.263 -7.427 1.00 95.50 108 ASP A CA 1
ATOM 843 C C . ASP A 1 108 ? -6.337 -5.700 -6.212 1.00 95.50 108 ASP A C 1
ATOM 845 O O . ASP A 1 108 ? -7.196 -6.386 -5.658 1.00 95.50 108 ASP A O 1
ATOM 849 N N . GLY A 1 109 ? -6.036 -4.468 -5.785 1.00 96.50 109 GLY A N 1
ATOM 850 C CA . GLY A 1 109 ? -6.630 -3.837 -4.606 1.00 96.50 109 GLY A CA 1
ATOM 851 C C . GLY A 1 109 ? -6.048 -4.316 -3.275 1.00 96.50 109 GLY A C 1
ATOM 852 O O . GLY A 1 109 ? -6.540 -3.919 -2.220 1.00 96.50 109 GLY A O 1
ATOM 853 N N . SER A 1 110 ? -5.002 -5.144 -3.301 1.00 97.88 110 SER A N 1
ATOM 854 C CA . SER A 1 110 ? -4.346 -5.660 -2.101 1.00 97.88 110 SER A CA 1
ATOM 855 C C . SER A 1 110 ? -3.160 -4.790 -1.694 1.00 97.88 110 SER A C 1
ATOM 857 O O . SER A 1 110 ? -2.418 -4.258 -2.532 1.00 97.88 110 SER A O 1
ATOM 859 N N . PHE A 1 111 ? -2.964 -4.670 -0.382 1.00 98.25 111 PHE A N 1
ATOM 860 C CA . PHE A 1 111 ? -1.774 -4.046 0.177 1.00 98.25 111 PHE A CA 1
ATOM 861 C C . PHE A 1 111 ? -0.642 -5.059 0.249 1.00 98.25 111 PHE A C 1
ATOM 863 O O . PHE A 1 111 ? -0.835 -6.228 0.590 1.00 98.25 111 PHE A O 1
ATOM 870 N N . TYR A 1 112 ? 0.558 -4.585 -0.048 1.00 98.19 112 TYR A N 1
ATOM 871 C CA . TYR A 1 112 ? 1.771 -5.363 0.096 1.00 98.19 112 TYR A CA 1
ATOM 872 C C . TYR A 1 112 ? 2.852 -4.532 0.765 1.00 98.19 112 TYR A C 1
ATOM 874 O O . TYR A 1 112 ? 2.958 -3.322 0.574 1.00 98.19 112 TYR A O 1
ATOM 882 N N . GLU A 1 113 ? 3.702 -5.219 1.501 1.00 97.38 113 GLU A N 1
ATOM 883 C CA . GLU A 1 113 ? 4.970 -4.707 1.969 1.00 97.38 113 GLU A CA 1
ATOM 884 C C . GLU A 1 113 ? 6.074 -5.270 1.079 1.00 97.38 113 GLU A C 1
ATOM 886 O O . GLU A 1 113 ? 6.294 -6.483 1.013 1.00 97.38 113 GLU A O 1
ATOM 891 N N . LEU A 1 114 ? 6.746 -4.382 0.345 1.00 97.88 114 LEU A N 1
ATOM 892 C CA . LEU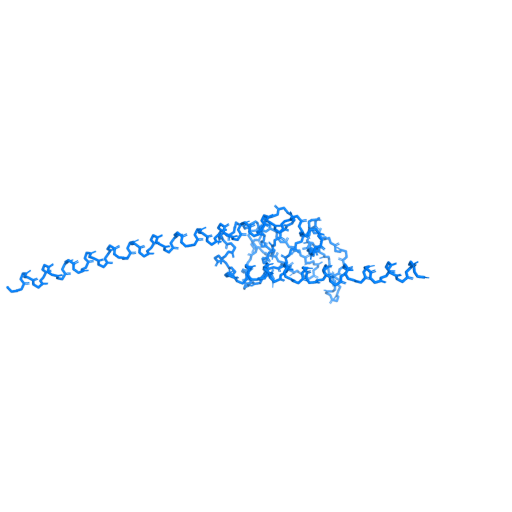 A 1 114 ? 7.914 -4.748 -0.444 1.00 97.88 114 LEU A CA 1
ATOM 893 C C . LEU A 1 114 ? 9.166 -4.567 0.405 1.00 97.88 114 LEU A C 1
ATOM 895 O O . LEU A 1 114 ? 9.510 -3.444 0.779 1.00 97.88 114 LEU A O 1
ATOM 899 N N . MET A 1 115 ? 9.856 -5.675 0.663 1.00 98.06 115 MET A N 1
ATOM 900 C CA . MET A 1 115 ? 11.113 -5.708 1.410 1.00 98.06 115 MET A CA 1
ATOM 901 C C . MET A 1 115 ? 12.272 -5.979 0.458 1.00 98.06 115 MET A C 1
ATOM 903 O O . MET A 1 115 ? 12.417 -7.094 -0.044 1.00 98.06 115 MET A O 1
ATOM 907 N N . TYR A 1 116 ? 13.085 -4.964 0.194 1.00 97.44 116 TYR A N 1
ATOM 908 C CA . TYR A 1 116 ? 14.255 -5.059 -0.670 1.00 97.44 116 TYR A CA 1
ATOM 909 C C . TYR A 1 116 ? 15.483 -5.494 0.114 1.00 97.44 116 TYR A C 1
ATOM 911 O O . TYR A 1 116 ? 15.762 -4.961 1.185 1.00 97.44 116 TYR A O 1
ATOM 919 N N . SER A 1 117 ? 16.243 -6.404 -0.480 1.00 97.06 117 SER A N 1
ATOM 920 C CA . SER A 1 117 ? 17.540 -6.851 0.005 1.00 97.06 117 SER A CA 1
ATOM 921 C C . SER A 1 117 ? 18.565 -6.752 -1.111 1.00 97.06 117 SER A C 1
ATOM 923 O O . SER A 1 117 ? 18.322 -7.155 -2.252 1.00 97.06 117 SER A O 1
ATOM 925 N N . SER A 1 118 ? 19.738 -6.251 -0.767 1.00 94.50 118 SER A N 1
ATOM 926 C CA . SER A 1 118 ? 20.833 -6.000 -1.679 1.00 94.50 118 SER A CA 1
ATOM 927 C C . SER A 1 118 ? 22.076 -6.723 -1.206 1.00 94.50 118 SER A C 1
ATOM 929 O O . SER A 1 118 ? 22.563 -6.547 -0.098 1.00 94.50 118 SER A O 1
ATOM 931 N N . THR A 1 119 ? 22.634 -7.506 -2.111 1.00 91.75 119 THR A N 1
ATOM 932 C CA . THR A 1 119 ? 23.961 -8.104 -1.986 1.00 91.75 119 THR A CA 1
ATOM 933 C C . THR A 1 119 ? 24.924 -7.390 -2.933 1.00 91.75 119 THR A C 1
ATOM 935 O O . THR A 1 119 ? 24.523 -6.478 -3.663 1.00 91.75 119 THR A O 1
ATOM 938 N N . GLU A 1 120 ? 26.185 -7.819 -2.962 1.00 90.06 120 GLU A N 1
ATOM 939 C CA . GLU A 1 120 ? 27.178 -7.317 -3.922 1.00 90.06 120 GLU A CA 1
ATOM 940 C C . GLU A 1 120 ? 26.804 -7.632 -5.378 1.00 90.06 120 GLU A C 1
ATOM 942 O O . GLU A 1 120 ? 27.145 -6.877 -6.278 1.00 90.06 120 GLU A O 1
ATOM 947 N N . ILE A 1 121 ? 26.064 -8.721 -5.616 1.00 93.06 121 ILE A N 1
ATOM 948 C CA . ILE A 1 121 ? 25.787 -9.232 -6.969 1.00 93.06 121 ILE A CA 1
ATOM 949 C C . ILE A 1 121 ? 24.347 -9.005 -7.441 1.00 93.06 121 ILE A C 1
ATOM 951 O O . ILE A 1 121 ? 24.055 -9.159 -8.630 1.00 93.06 121 ILE A O 1
ATOM 955 N N . ARG A 1 122 ? 23.415 -8.697 -6.531 1.00 94.75 122 ARG A N 1
ATOM 956 C CA . ARG A 1 122 ? 21.979 -8.624 -6.842 1.00 94.75 122 ARG A CA 1
ATOM 957 C C . ARG A 1 122 ? 21.206 -7.805 -5.816 1.00 94.75 122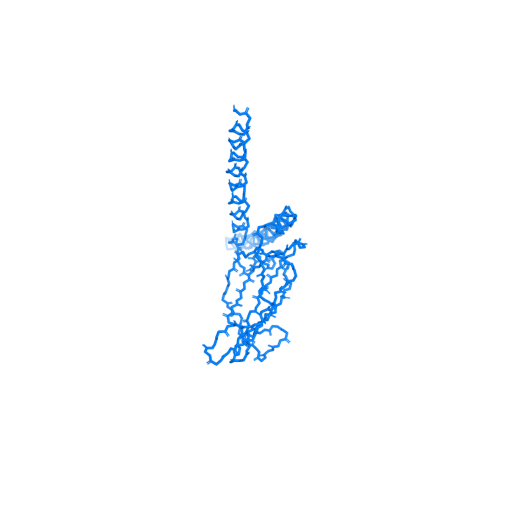 ARG A C 1
ATOM 959 O O . ARG A 1 122 ? 21.490 -7.911 -4.626 1.00 94.75 122 ARG A O 1
ATOM 966 N N . THR A 1 123 ? 20.175 -7.105 -6.273 1.00 96.44 123 THR A N 1
ATOM 967 C CA . THR A 1 123 ? 19.070 -6.618 -5.437 1.00 96.44 123 THR A CA 1
ATOM 968 C C . THR A 1 123 ? 17.805 -7.388 -5.796 1.00 96.44 123 THR A C 1
ATOM 970 O O . THR A 1 123 ? 17.495 -7.548 -6.976 1.00 96.44 123 THR A O 1
ATOM 973 N N . ASP A 1 124 ? 17.081 -7.889 -4.802 1.00 96.88 124 ASP A N 1
ATOM 974 C CA . ASP A 1 124 ? 15.766 -8.501 -4.983 1.00 96.88 124 ASP A CA 1
ATOM 975 C C . ASP A 1 124 ? 14.788 -8.086 -3.882 1.00 96.88 124 ASP A C 1
ATOM 977 O O . ASP A 1 124 ? 15.191 -7.550 -2.851 1.00 96.88 124 ASP A O 1
ATOM 981 N N . SER A 1 125 ? 13.493 -8.291 -4.114 1.00 97.00 125 SER A N 1
ATOM 982 C CA . SER A 1 125 ? 12.445 -7.972 -3.148 1.00 97.00 125 SER A CA 1
ATOM 983 C C . SER A 1 125 ? 11.661 -9.202 -2.699 1.00 97.00 125 SER A C 1
ATOM 985 O O . SER A 1 125 ? 11.664 -10.254 -3.344 1.00 97.00 125 SER A O 1
ATOM 987 N N . TYR A 1 126 ? 11.041 -9.090 -1.530 1.00 97.50 126 TYR A N 1
ATOM 988 C CA . TYR A 1 126 ? 9.946 -9.941 -1.080 1.00 97.50 126 TYR A CA 1
ATOM 989 C C . TYR A 1 126 ? 8.652 -9.144 -1.173 1.00 97.50 126 TYR A C 1
ATOM 991 O O . TYR A 1 126 ? 8.625 -7.999 -0.724 1.00 97.50 126 TYR A O 1
ATOM 999 N N . LYS A 1 127 ? 7.591 -9.742 -1.718 1.00 97.38 127 LYS A N 1
ATOM 1000 C CA . LYS A 1 127 ? 6.243 -9.162 -1.736 1.00 97.38 127 LYS A CA 1
ATOM 1001 C C . LYS A 1 127 ? 5.418 -9.820 -0.631 1.00 97.38 127 LYS A C 1
ATOM 1003 O O . LYS A 1 127 ? 4.866 -10.897 -0.839 1.00 97.38 127 LYS A O 1
ATOM 1008 N N . ASN A 1 128 ? 5.367 -9.189 0.539 1.00 96.94 128 ASN A N 1
ATOM 1009 C CA . ASN A 1 128 ? 4.620 -9.681 1.693 1.00 96.94 128 ASN A CA 1
ATOM 1010 C C . ASN A 1 128 ? 3.178 -9.139 1.668 1.00 96.94 128 ASN A C 1
ATOM 1012 O O . ASN A 1 128 ? 3.016 -7.920 1.665 1.00 96.94 128 ASN A O 1
ATOM 1016 N N . PRO A 1 129 ? 2.129 -9.975 1.628 1.00 97.19 129 PRO A N 1
ATOM 1017 C CA . PRO A 1 129 ? 0.748 -9.499 1.703 1.00 97.19 129 PRO A CA 1
ATOM 1018 C C . PRO A 1 129 ? 0.447 -8.824 3.043 1.00 97.19 129 PRO A C 1
ATOM 1020 O O . PRO A 1 129 ? 0.859 -9.319 4.091 1.00 97.19 129 PRO A O 1
ATOM 1023 N N . LEU A 1 130 ? -0.314 -7.731 3.004 1.00 96.69 130 LEU A N 1
ATOM 1024 C CA . LEU A 1 130 ? -0.834 -7.047 4.184 1.00 96.69 130 LEU A CA 1
ATOM 1025 C C . LEU A 1 130 ? -2.350 -6.893 4.073 1.00 96.69 130 LEU A C 1
ATOM 1027 O O . LEU A 1 130 ? -2.872 -6.484 3.035 1.00 96.69 130 LEU A O 1
ATOM 1031 N N . ASP A 1 131 ? -3.066 -7.170 5.160 1.00 96.75 131 ASP A N 1
ATOM 1032 C CA . ASP A 1 131 ? -4.444 -6.709 5.281 1.00 96.75 131 ASP A CA 1
ATOM 1033 C C . ASP A 1 131 ? -4.481 -5.214 5.671 1.00 96.75 131 ASP A C 1
ATOM 1035 O O . ASP A 1 131 ? -3.509 -4.689 6.226 1.00 96.75 131 ASP A O 1
ATOM 1039 N N . PRO A 1 132 ? -5.590 -4.501 5.402 1.00 96.88 132 PRO A N 1
ATOM 1040 C CA . PRO A 1 132 ? -5.681 -3.064 5.657 1.00 96.88 132 PRO A CA 1
ATOM 1041 C C . PRO A 1 132 ? -5.479 -2.657 7.124 1.00 96.88 132 PRO A C 1
ATOM 1043 O O . PRO A 1 132 ? -4.920 -1.592 7.380 1.00 96.88 132 PRO A O 1
ATOM 1046 N N . ALA A 1 133 ? -5.921 -3.473 8.088 1.00 95.50 133 ALA A N 1
ATOM 1047 C CA . ALA A 1 133 ? -5.762 -3.144 9.503 1.00 95.50 133 ALA A CA 1
ATOM 1048 C C . ALA A 1 133 ? -4.287 -3.254 9.911 1.00 95.50 133 ALA A C 1
ATOM 1050 O O . ALA A 1 133 ? -3.740 -2.313 10.483 1.00 95.50 133 ALA A O 1
ATOM 1051 N N . THR A 1 134 ? -3.615 -4.334 9.504 1.00 95.38 134 THR A N 1
ATOM 1052 C CA . THR A 1 134 ? -2.171 -4.497 9.722 1.00 95.38 134 THR A CA 1
ATOM 1053 C C . THR A 1 134 ? -1.361 -3.405 9.017 1.00 95.38 134 THR A C 1
ATOM 1055 O O . THR A 1 134 ? -0.405 -2.882 9.587 1.00 95.38 134 THR A O 1
ATOM 1058 N N . ALA A 1 135 ? -1.747 -2.999 7.803 1.00 96.56 135 ALA A N 1
ATOM 1059 C CA . ALA A 1 135 ? -1.085 -1.901 7.100 1.00 96.56 135 ALA A CA 1
ATOM 1060 C C . ALA A 1 135 ? -1.176 -0.578 7.885 1.00 96.56 135 ALA A C 1
ATOM 1062 O O . ALA A 1 135 ? -0.180 0.138 7.986 1.00 96.56 135 ALA A O 1
ATOM 1063 N N . LEU A 1 136 ? -2.336 -0.272 8.479 1.00 95.44 136 LEU A N 1
ATOM 1064 C CA . LEU A 1 136 ? -2.508 0.901 9.342 1.00 95.44 136 LEU A CA 1
ATOM 1065 C C . LEU A 1 136 ? -1.722 0.800 10.644 1.00 95.44 136 LEU A C 1
ATOM 1067 O O . LEU A 1 136 ? -1.114 1.787 11.049 1.00 95.44 136 LEU A O 1
ATOM 1071 N N . ASP A 1 137 ? -1.705 -0.363 11.289 1.00 94.56 137 ASP A N 1
ATOM 1072 C CA . ASP A 1 137 ? -0.948 -0.547 12.529 1.00 94.56 137 ASP A CA 1
ATOM 1073 C C . ASP A 1 137 ? 0.567 -0.359 12.296 1.00 94.56 137 ASP A C 1
ATOM 1075 O O . ASP A 1 137 ? 1.255 0.195 13.153 1.00 94.56 137 ASP A O 1
ATOM 1079 N N . LEU A 1 138 ? 1.087 -0.773 11.132 1.00 94.88 138 LEU A N 1
ATOM 1080 C CA . LEU A 1 138 ? 2.514 -0.678 10.797 1.00 94.88 138 LEU A CA 1
ATOM 1081 C C . LEU A 1 138 ? 2.942 0.691 10.252 1.00 94.88 138 LEU A C 1
ATOM 1083 O O . LEU A 1 138 ? 4.044 1.149 10.551 1.00 94.88 138 LEU A O 1
ATOM 1087 N N . TYR A 1 139 ? 2.106 1.329 9.430 1.00 96.12 139 TYR A N 1
ATOM 1088 C CA . TYR A 1 139 ? 2.471 2.550 8.699 1.00 96.12 139 TYR A CA 1
ATOM 1089 C C . TYR A 1 139 ? 1.675 3.796 9.120 1.00 96.12 139 TYR A C 1
ATOM 1091 O O . TYR A 1 139 ? 1.952 4.899 8.648 1.00 96.12 139 TYR A O 1
ATOM 1099 N N . GLY A 1 140 ? 0.684 3.647 9.997 1.00 94.94 140 GLY A N 1
ATOM 1100 C CA . GLY A 1 140 ? -0.182 4.730 10.455 1.00 94.94 140 GLY A CA 1
ATOM 1101 C C . GLY A 1 140 ? -1.095 5.299 9.365 1.00 94.94 140 GLY A C 1
ATOM 1102 O O . GLY A 1 140 ? -1.148 4.826 8.231 1.00 94.94 140 GLY A O 1
ATOM 1103 N N . TYR A 1 141 ? -1.808 6.383 9.686 1.00 95.25 141 TYR A N 1
ATOM 1104 C CA . TYR A 1 141 ? -2.719 7.057 8.744 1.00 95.25 141 TYR A CA 1
ATOM 1105 C C . TYR A 1 141 ? -2.019 7.707 7.544 1.00 95.25 141 TYR A C 1
ATOM 1107 O O . TYR A 1 141 ? -2.690 8.185 6.623 1.00 95.25 141 TYR A O 1
ATOM 1115 N N . GLU A 1 142 ? -0.686 7.737 7.522 1.00 95.31 142 GLU A N 1
ATOM 1116 C CA . GLU A 1 142 ? 0.077 8.275 6.400 1.00 95.31 142 GLU A CA 1
ATOM 1117 C C . GLU A 1 142 ? -0.266 7.551 5.096 1.00 95.31 142 GLU A C 1
ATOM 1119 O O . GLU A 1 142 ? -0.443 8.208 4.074 1.00 95.31 142 GLU A O 1
ATOM 1124 N N . ILE A 1 143 ? -0.484 6.231 5.123 1.00 97.06 143 ILE A N 1
ATOM 1125 C CA . ILE A 1 143 ? -0.833 5.473 3.910 1.00 97.06 143 ILE A CA 1
ATOM 1126 C C . ILE A 1 143 ? -2.207 5.860 3.356 1.00 97.06 143 ILE A C 1
ATOM 1128 O O . ILE A 1 143 ? -2.371 5.956 2.140 1.00 97.06 143 ILE A O 1
ATOM 1132 N N . MET A 1 144 ? -3.179 6.160 4.226 1.00 96.88 144 MET A N 1
ATOM 1133 C CA . MET A 1 144 ? -4.491 6.672 3.811 1.00 96.88 144 MET A CA 1
ATOM 1134 C C . MET A 1 144 ? -4.355 8.056 3.184 1.00 96.88 144 MET A C 1
ATOM 1136 O O . MET A 1 144 ? -4.923 8.329 2.123 1.00 96.88 144 MET A O 1
ATOM 1140 N N . PHE A 1 145 ? -3.581 8.932 3.827 1.00 97.06 145 PHE A N 1
ATOM 1141 C CA . PHE A 1 145 ? -3.321 10.271 3.316 1.00 97.06 145 PHE A CA 1
ATOM 1142 C C . PHE A 1 145 ? -2.610 10.230 1.959 1.00 97.06 145 PHE A C 1
ATOM 1144 O O . PHE A 1 145 ? -2.982 10.967 1.044 1.00 97.06 145 PHE A O 1
ATOM 1151 N N . MET A 1 146 ? -1.624 9.348 1.801 1.00 97.62 146 MET A N 1
ATOM 1152 C CA . MET A 1 146 ? -0.874 9.191 0.559 1.00 97.62 146 MET A CA 1
ATOM 1153 C C . MET A 1 146 ? -1.734 8.612 -0.561 1.00 97.62 146 MET A C 1
ATOM 1155 O O . MET A 1 146 ? -1.653 9.097 -1.691 1.00 97.62 146 MET A O 1
ATOM 1159 N N . LEU A 1 147 ? -2.629 7.674 -0.250 1.00 96.81 147 LEU A N 1
ATOM 1160 C CA . LEU A 1 147 ? -3.614 7.174 -1.205 1.00 96.81 147 LEU A CA 1
ATOM 1161 C C . LEU A 1 147 ? -4.564 8.291 -1.673 1.00 96.81 147 LEU A C 1
ATOM 1163 O O . LEU A 1 147 ? -4.736 8.502 -2.875 1.00 96.81 147 LEU A O 1
ATOM 1167 N N . TYR A 1 148 ? -5.109 9.078 -0.738 1.00 96.69 148 TYR A N 1
ATOM 1168 C CA . TYR A 1 148 ? -5.937 10.247 -1.062 1.00 96.69 148 TYR A CA 1
ATOM 1169 C C . TYR A 1 148 ? -5.182 11.267 -1.926 1.00 96.69 148 TYR A C 1
ATOM 1171 O O . TYR A 1 148 ? -5.711 11.780 -2.917 1.00 96.69 148 TYR A O 1
ATOM 1179 N N . ARG A 1 149 ? -3.926 11.557 -1.575 1.00 96.50 149 ARG A N 1
ATOM 1180 C CA . ARG A 1 149 ? -3.081 12.490 -2.319 1.00 96.50 149 ARG A CA 1
ATOM 1181 C C . ARG A 1 149 ? -2.826 12.001 -3.744 1.00 96.50 149 ARG A C 1
ATOM 1183 O O . ARG A 1 149 ? -2.954 12.805 -4.666 1.00 96.50 149 ARG A O 1
ATOM 1190 N N . ALA A 1 150 ? -2.538 10.713 -3.932 1.00 95.50 150 ALA A N 1
ATOM 1191 C CA . ALA A 1 150 ? -2.359 10.119 -5.255 1.00 95.50 150 ALA A CA 1
ATOM 1192 C C . ALA A 1 150 ? -3.611 10.304 -6.131 1.00 95.50 150 ALA A C 1
ATOM 1194 O O . ALA A 1 150 ? -3.502 10.748 -7.275 1.00 95.50 150 ALA A O 1
ATOM 1195 N N . MET A 1 151 ? -4.807 10.061 -5.578 1.00 96.50 151 MET A N 1
ATOM 1196 C CA . MET A 1 151 ? -6.073 10.279 -6.293 1.00 96.50 151 MET A CA 1
ATOM 1197 C C . MET A 1 151 ? -6.305 11.750 -6.640 1.00 96.50 151 MET A C 1
ATOM 1199 O O . MET A 1 151 ? -6.711 12.077 -7.756 1.00 96.50 151 MET A O 1
ATOM 1203 N N . ARG A 1 152 ? -6.020 12.658 -5.702 1.00 95.94 152 ARG A N 1
ATOM 1204 C CA . ARG A 1 152 ? -6.181 14.099 -5.916 1.00 95.94 152 ARG A CA 1
ATOM 1205 C C . ARG A 1 152 ? -5.256 14.620 -7.016 1.00 95.94 152 ARG A C 1
ATOM 1207 O O . ARG A 1 152 ? -5.701 15.390 -7.866 1.00 95.94 152 ARG A O 1
ATOM 1214 N N . GLU A 1 153 ? -3.989 14.210 -7.001 1.00 94.81 153 GLU A N 1
ATOM 1215 C CA . GLU A 1 153 ? -3.018 14.584 -8.032 1.00 94.81 153 GLU A CA 1
ATOM 1216 C C . GLU A 1 153 ? -3.412 14.013 -9.400 1.00 94.81 153 GLU A C 1
ATOM 1218 O O . GLU A 1 153 ? -3.304 14.712 -10.409 1.00 94.81 153 GLU A O 1
ATOM 1223 N N . TYR A 1 154 ? -3.926 12.780 -9.444 1.00 94.62 154 TYR A N 1
ATOM 1224 C CA . TYR A 1 154 ? -4.420 12.186 -10.683 1.00 94.62 154 TYR A CA 1
ATOM 1225 C C . TYR A 1 154 ? -5.614 12.955 -11.262 1.00 94.62 154 TYR A C 1
ATOM 1227 O O . TYR A 1 154 ? -5.590 13.336 -12.431 1.00 94.62 154 TYR A O 1
ATOM 1235 N N . LEU A 1 155 ? -6.614 13.276 -10.433 1.00 95.50 155 LEU A N 1
ATOM 1236 C CA . LEU A 1 155 ? -7.781 14.056 -10.852 1.00 95.50 155 LEU A CA 1
ATOM 1237 C C . LEU A 1 155 ? -7.389 15.417 -11.439 1.00 95.50 155 LEU A C 1
ATOM 1239 O O . LEU A 1 155 ? -7.980 15.859 -12.424 1.00 95.50 155 LEU A O 1
ATOM 1243 N N . GLN A 1 156 ? -6.413 16.095 -10.832 1.00 95.56 156 GLN A N 1
ATOM 1244 C CA . GLN A 1 156 ? -5.938 17.376 -11.341 1.00 95.56 156 GLN A CA 1
ATOM 1245 C C . GLN A 1 156 ? -5.317 17.229 -12.738 1.00 95.56 156 GLN A C 1
ATOM 1247 O O . GLN A 1 156 ? -5.691 17.973 -13.643 1.00 95.56 156 GLN A O 1
ATOM 1252 N N . LYS A 1 157 ? -4.432 16.243 -12.930 1.00 94.31 157 LYS A N 1
ATOM 1253 C CA . LYS A 1 157 ? -3.784 15.987 -14.227 1.00 94.31 157 LYS A CA 1
ATOM 1254 C C . LYS A 1 157 ? -4.790 15.634 -15.322 1.00 94.31 157 LYS A C 1
ATOM 1256 O O . LYS A 1 157 ? -4.663 16.116 -16.442 1.00 94.31 157 LYS A O 1
ATOM 1261 N N . GLU A 1 158 ? -5.802 14.832 -15.000 1.00 94.25 158 GLU A N 1
ATOM 1262 C CA . GLU A 1 158 ? -6.857 14.466 -15.955 1.00 94.25 158 GLU A CA 1
ATOM 1263 C C . GLU A 1 158 ? -7.686 15.683 -16.389 1.00 94.25 158 GLU A C 1
ATOM 1265 O O . GLU A 1 158 ? -7.988 15.832 -17.570 1.00 94.25 158 GLU A O 1
ATOM 1270 N N . ARG A 1 159 ? -7.999 16.609 -15.471 1.00 95.19 159 ARG A N 1
ATOM 1271 C CA . ARG A 1 159 ? -8.681 17.867 -15.827 1.00 95.19 159 ARG A CA 1
ATOM 1272 C C . ARG A 1 159 ? -7.839 18.723 -16.768 1.00 95.19 159 ARG A C 1
ATOM 1274 O O . ARG A 1 159 ? -8.342 19.179 -17.788 1.00 95.19 159 ARG A O 1
ATOM 1281 N N . GLU A 1 160 ? -6.558 18.896 -16.447 1.00 96.19 160 GLU A N 1
ATOM 1282 C CA . GLU A 1 160 ? -5.625 19.660 -17.283 1.00 96.19 160 GLU A CA 1
ATOM 1283 C C . GLU A 1 160 ? -5.488 19.047 -18.688 1.00 96.19 160 GLU A C 1
ATOM 1285 O O . GLU A 1 160 ? -5.470 19.775 -19.683 1.00 96.19 160 GLU A O 1
ATOM 1290 N N . LEU A 1 161 ? -5.453 17.712 -18.783 1.00 95.00 161 LEU A N 1
ATOM 1291 C CA . LEU A 1 161 ? -5.418 16.994 -20.056 1.00 95.00 161 LEU A CA 1
ATOM 1292 C C . LEU A 1 161 ? -6.697 17.212 -20.872 1.00 95.00 161 LEU A C 1
ATOM 1294 O O . LEU A 1 161 ? -6.613 17.535 -22.056 1.00 95.00 161 LEU A O 1
ATOM 1298 N N . VAL A 1 162 ? -7.872 17.061 -20.256 1.00 97.12 162 VAL A N 1
ATOM 1299 C CA . VAL A 1 162 ? -9.165 17.273 -20.928 1.00 97.12 162 VAL A CA 1
ATOM 1300 C C . VAL A 1 162 ? -9.276 18.701 -21.464 1.00 97.12 162 VAL A C 1
ATOM 1302 O O . VAL A 1 162 ? -9.641 18.887 -22.626 1.00 97.12 162 VAL A O 1
ATOM 1305 N N . ASP A 1 163 ? -8.886 19.698 -20.670 1.00 97.44 163 ASP A N 1
ATOM 1306 C CA . ASP A 1 163 ? -8.894 21.101 -21.092 1.00 97.44 163 ASP A CA 1
ATOM 1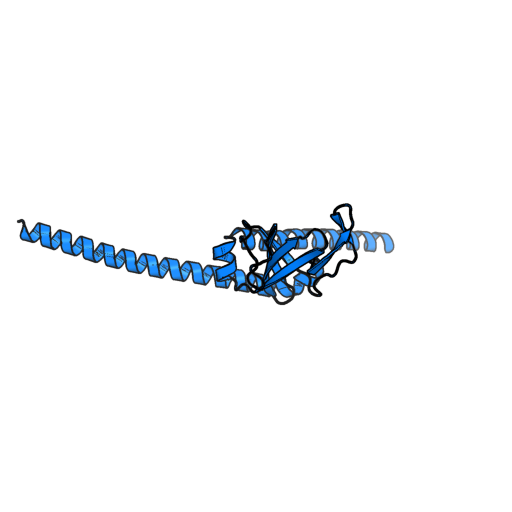307 C C . ASP A 1 163 ? -7.945 21.349 -22.277 1.00 97.44 163 ASP A C 1
ATOM 1309 O O . ASP A 1 163 ? -8.288 22.060 -23.227 1.00 97.44 163 ASP A O 1
ATOM 1313 N N . ALA A 1 164 ? -6.746 20.757 -22.251 1.00 97.31 164 ALA A N 1
ATOM 1314 C CA . ALA A 1 164 ? -5.778 20.870 -23.341 1.00 97.31 164 ALA A CA 1
ATOM 1315 C C . ALA A 1 164 ? -6.281 20.207 -24.635 1.00 97.31 164 ALA A C 1
ATOM 1317 O O . ALA A 1 164 ? -6.120 20.767 -25.726 1.00 97.31 164 ALA A O 1
ATOM 1318 N N . LEU A 1 165 ? -6.926 19.044 -24.521 1.00 96.44 165 LEU A N 1
ATOM 1319 C CA . LEU A 1 165 ? -7.545 18.358 -25.654 1.00 96.44 165 LEU A CA 1
ATOM 1320 C C . LEU A 1 165 ? -8.687 19.189 -26.249 1.00 96.44 165 LEU A C 1
ATOM 1322 O O . LEU A 1 165 ? -8.743 19.338 -27.468 1.00 96.44 165 LEU A O 1
ATOM 1326 N N . GLY A 1 166 ? -9.534 19.796 -25.411 1.00 96.75 166 GLY A N 1
ATOM 1327 C CA . GLY A 1 166 ? -10.605 20.695 -25.853 1.00 96.75 166 GLY A CA 1
ATOM 1328 C C . GLY A 1 166 ? -10.078 21.864 -26.690 1.00 96.75 166 GLY A C 1
ATOM 1329 O O . GLY A 1 166 ? -10.507 22.053 -27.826 1.00 96.75 166 GLY A O 1
ATOM 1330 N N . LYS A 1 167 ? -9.059 22.573 -26.188 1.00 97.06 167 LYS A N 1
ATOM 1331 C CA . LYS A 1 167 ? -8.407 23.677 -26.921 1.00 97.06 167 LYS A CA 1
ATOM 1332 C C . LYS A 1 167 ? -7.788 23.229 -28.244 1.00 97.06 167 LYS A C 1
ATOM 1334 O O . LYS A 1 167 ? -7.821 23.960 -29.231 1.00 97.06 167 LYS A O 1
ATOM 1339 N N . THR A 1 168 ? -7.211 22.030 -28.267 1.00 96.62 168 THR A N 1
ATOM 1340 C CA . THR A 1 168 ? -6.612 21.471 -29.485 1.00 96.62 168 THR A CA 1
ATOM 1341 C C . THR A 1 168 ? -7.684 21.179 -30.535 1.00 96.62 168 THR A C 1
ATOM 1343 O O . THR A 1 168 ? -7.486 21.487 -31.707 1.00 96.62 168 THR A O 1
ATOM 1346 N N . LEU A 1 169 ? -8.833 20.631 -30.126 1.00 97.12 169 LEU A N 1
ATOM 1347 C CA . LEU A 1 169 ? -9.960 20.387 -31.028 1.00 97.12 169 LEU A CA 1
ATOM 1348 C C . LEU A 1 169 ? -10.531 21.688 -31.596 1.00 97.12 169 LEU A C 1
ATOM 1350 O O . LEU A 1 169 ? -10.771 21.753 -32.799 1.00 97.12 169 LEU A O 1
ATOM 1354 N N . GLU A 1 170 ? -10.682 22.726 -30.768 1.00 96.94 170 GLU A N 1
ATOM 1355 C CA . GLU A 1 170 ? -11.115 24.053 -31.224 1.00 96.94 170 GLU A CA 1
ATOM 1356 C C . GLU A 1 170 ? -10.181 24.598 -32.311 1.00 96.94 170 GLU A C 1
ATOM 1358 O O . GLU A 1 170 ? -10.655 24.981 -33.380 1.00 96.94 170 GLU A O 1
ATO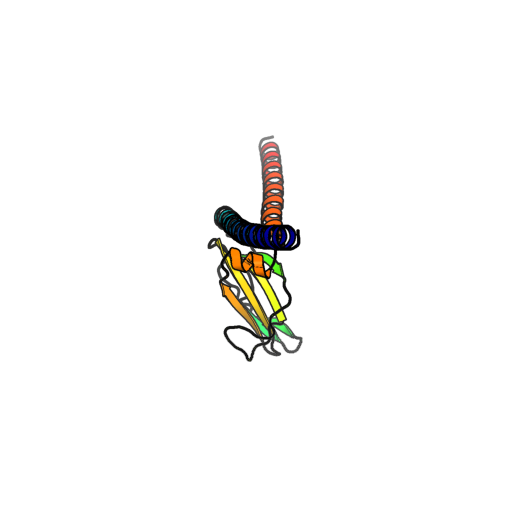M 1363 N N . TYR A 1 171 ? -8.864 24.539 -32.085 1.00 94.88 171 TYR A N 1
ATOM 1364 C CA . TYR A 1 171 ? -7.857 24.982 -33.055 1.00 94.88 171 TYR A CA 1
ATOM 1365 C C . TYR A 1 171 ? -7.876 24.183 -34.367 1.00 94.88 171 TYR A C 1
ATOM 1367 O O . TYR A 1 171 ? -7.696 24.749 -35.438 1.00 94.88 171 TYR A O 1
ATOM 1375 N N . LEU A 1 172 ? -8.092 22.865 -34.312 1.00 95.81 172 LEU A N 1
ATOM 1376 C CA . LEU A 1 172 ? -8.177 22.038 -35.524 1.00 95.81 172 LEU A CA 1
ATOM 1377 C C . LEU A 1 172 ? -9.471 22.270 -36.317 1.00 95.81 172 LEU A C 1
ATOM 1379 O O . LEU A 1 172 ? -9.524 21.951 -37.503 1.00 95.81 172 LEU A O 1
ATOM 1383 N N . SER A 1 173 ? -10.516 22.775 -35.661 1.00 92.62 173 SER A N 1
ATOM 1384 C CA . SER A 1 173 ? -11.818 23.058 -36.273 1.00 92.62 173 SER A CA 1
ATOM 1385 C C . SER A 1 173 ? -11.976 24.489 -36.803 1.00 92.62 173 SER A C 1
ATOM 1387 O O . SER A 1 173 ? -12.994 24.776 -37.435 1.00 92.62 173 SER A O 1
ATOM 1389 N N . SER A 1 174 ? -10.996 25.367 -36.549 1.00 69.62 174 SER A N 1
ATOM 1390 C CA . SER A 1 174 ? -10.934 26.753 -37.044 1.00 69.62 174 SER A CA 1
ATOM 1391 C C . SER A 1 174 ? -10.163 26.867 -38.352 1.00 69.62 174 SER A C 1
ATOM 1393 O O . SER A 1 174 ? -10.650 27.585 -39.253 1.00 69.62 174 SER A O 1
#

pLDDT: mean 94.39, std 5.41, range [60.34, 98.5]